Protein AF-A0A2V9G6E9-F1 (afdb_monomer_lite)

Secondary structure (DSSP, 8-state):
--HHHHHHHHHHHHHSTT-------HHHHTTTHHHHBSSPPEEETTEEE----STTS--B-TTGGGSTT-------HHHHHT-

Radius of gyration: 16.15 Å; chains: 1; bounding box: 34×26×52 Å

Foldseek 3Di:
DALLVLLVVLVVLVPDPPRDDRDDDVCVQVDDNVVFKPDGFDADPNDTDAPPDPDSNIDTDPCPCVDVPHDDDDDDPVNVVVD

Structure (mmCIF, N/CA/C/O backbone):
data_AF-A0A2V9G6E9-F1
#
_entry.id   AF-A0A2V9G6E9-F1
#
loop_
_atom_site.group_PDB
_atom_site.id
_atom_site.type_symbol
_atom_site.label_atom_id
_atom_site.label_alt_id
_atom_site.label_comp_id
_atom_site.label_asym_id
_atom_site.label_entity_id
_atom_site.label_seq_id
_atom_site.pdbx_PDB_ins_code
_atom_site.Cartn_x
_atom_site.Cartn_y
_atom_site.Cartn_z
_atom_site.occupancy
_atom_site.B_iso_or_equiv
_atom_site.auth_seq_id
_atom_site.auth_comp_id
_atom_site.auth_asym_id
_atom_site.auth_atom_id
_atom_site.pdbx_PDB_model_num
ATOM 1 N N . MET A 1 1 ? 8.292 -8.944 2.251 1.00 78.06 1 MET A N 1
ATOM 2 C CA . MET A 1 1 ? 7.829 -7.646 2.798 1.00 78.06 1 MET A CA 1
ATOM 3 C C . MET A 1 1 ? 6.308 -7.600 2.776 1.00 78.06 1 MET A C 1
ATOM 5 O O . MET A 1 1 ? 5.733 -8.377 2.030 1.00 78.06 1 MET A O 1
ATOM 9 N N . GLY A 1 2 ? 5.664 -6.762 3.594 1.00 94.00 2 GLY A N 1
ATOM 10 C CA . GLY A 1 2 ? 4.221 -6.508 3.491 1.00 94.00 2 GLY A CA 1
ATOM 11 C C . GLY A 1 2 ? 3.903 -5.411 2.463 1.00 94.00 2 GLY A C 1
ATOM 12 O O . GLY A 1 2 ? 4.818 -4.718 2.009 1.00 94.00 2 GLY A O 1
ATOM 13 N N . PRO A 1 3 ? 2.622 -5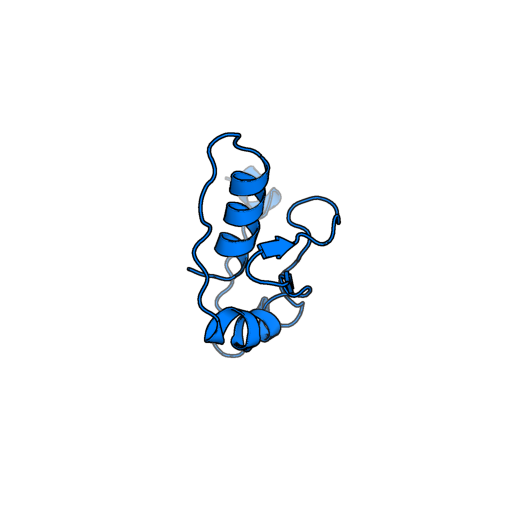.203 2.120 1.00 96.25 3 PRO A N 1
ATOM 14 C CA . PRO A 1 3 ? 2.232 -4.266 1.069 1.00 96.25 3 PRO A CA 1
ATOM 15 C C . PRO A 1 3 ? 2.563 -2.806 1.409 1.00 96.25 3 PRO A C 1
ATOM 17 O O . PRO A 1 3 ? 3.091 -2.086 0.567 1.00 96.25 3 PRO A O 1
ATOM 20 N N . VAL A 1 4 ? 2.350 -2.382 2.661 1.00 97.00 4 VAL A N 1
ATOM 21 C CA . VAL A 1 4 ? 2.699 -1.024 3.128 1.00 97.00 4 VAL A CA 1
ATOM 22 C C . VAL A 1 4 ? 4.202 -0.760 3.008 1.00 97.00 4 VAL A C 1
ATOM 24 O O . VAL A 1 4 ? 4.609 0.314 2.572 1.00 97.00 4 VAL A O 1
ATOM 27 N N . SER A 1 5 ? 5.036 -1.752 3.338 1.00 96.69 5 SER A N 1
ATOM 28 C CA . SER A 1 5 ? 6.493 -1.639 3.215 1.00 96.69 5 SER A CA 1
ATOM 29 C C . SER A 1 5 ? 6.929 -1.435 1.766 1.00 96.69 5 SER A C 1
ATOM 31 O O . SER A 1 5 ? 7.841 -0.654 1.525 1.00 96.69 5 SER A O 1
ATOM 33 N N . LEU A 1 6 ? 6.277 -2.096 0.802 1.00 96.44 6 LEU A N 1
ATOM 34 C CA . LEU A 1 6 ? 6.596 -1.916 -0.614 1.00 96.44 6 LEU A CA 1
ATOM 35 C C . LEU A 1 6 ? 6.229 -0.506 -1.105 1.00 96.44 6 LEU A C 1
ATOM 37 O O . LEU A 1 6 ? 7.033 0.123 -1.791 1.00 96.44 6 LEU A O 1
ATOM 41 N N . TRP A 1 7 ? 5.064 0.018 -0.715 1.00 97.31 7 TRP A N 1
ATOM 42 C CA . TRP A 1 7 ? 4.689 1.404 -1.014 1.00 97.31 7 TRP A CA 1
ATOM 43 C C . TRP A 1 7 ? 5.702 2.397 -0.429 1.00 97.31 7 TRP A C 1
ATOM 45 O O . TRP A 1 7 ? 6.219 3.247 -1.151 1.00 97.31 7 TRP A O 1
ATOM 55 N N . ALA A 1 8 ? 6.049 2.256 0.853 1.00 97.25 8 ALA A N 1
ATOM 56 C CA . ALA A 1 8 ? 7.000 3.145 1.520 1.00 97.25 8 ALA A CA 1
ATOM 57 C C . ALA A 1 8 ? 8.409 3.069 0.903 1.00 97.25 8 ALA A C 1
ATOM 59 O O . ALA A 1 8 ? 9.046 4.099 0.685 1.00 97.25 8 ALA A O 1
ATOM 60 N N . ALA A 1 9 ? 8.879 1.864 0.570 1.00 96.75 9 ALA A N 1
ATOM 61 C CA . ALA A 1 9 ? 10.158 1.671 -0.106 1.00 96.75 9 ALA A CA 1
ATOM 62 C C . ALA A 1 9 ? 10.155 2.293 -1.510 1.00 96.75 9 ALA A C 1
ATOM 64 O O . ALA A 1 9 ? 11.124 2.943 -1.882 1.00 96.75 9 ALA A O 1
ATOM 65 N N . THR A 1 10 ? 9.044 2.203 -2.248 1.00 96.38 10 THR A N 1
ATOM 66 C CA . THR A 1 10 ? 8.903 2.854 -3.561 1.00 96.38 10 THR A CA 1
ATOM 67 C C . THR A 1 10 ? 9.008 4.377 -3.445 1.00 96.38 10 THR A C 1
ATOM 69 O O . THR A 1 10 ? 9.740 4.992 -4.215 1.00 96.38 10 THR A O 1
ATOM 72 N N . HIS A 1 11 ? 8.358 4.992 -2.446 1.00 97.50 11 HIS A N 1
ATOM 73 C CA . HIS A 1 11 ? 8.532 6.425 -2.148 1.00 97.50 11 HIS A CA 1
ATOM 74 C C . HIS A 1 11 ? 9.997 6.774 -1.860 1.00 97.50 11 HIS A C 1
ATOM 76 O O . HIS A 1 11 ? 10.522 7.735 -2.418 1.00 97.50 11 HIS A O 1
ATOM 82 N N . LEU A 1 12 ? 10.678 5.976 -1.031 1.00 97.44 12 LEU A N 1
ATOM 83 C CA . LEU A 1 12 ? 12.096 6.178 -0.728 1.00 97.44 12 LEU A CA 1
ATOM 84 C C . LEU A 1 12 ? 12.970 6.059 -1.985 1.00 97.44 12 LEU A C 1
ATOM 86 O O . LEU A 1 12 ? 13.848 6.891 -2.201 1.00 97.44 12 LEU A O 1
ATOM 90 N N . MET A 1 13 ? 12.721 5.056 -2.828 1.00 97.06 13 MET A N 1
ATOM 91 C CA . MET A 1 13 ? 13.476 4.831 -4.062 1.00 97.06 13 MET A CA 1
ATOM 92 C C . MET A 1 13 ? 13.270 5.936 -5.092 1.00 97.06 13 MET A C 1
ATOM 94 O O . MET A 1 13 ? 14.218 6.305 -5.771 1.00 97.06 13 MET A O 1
ATOM 98 N N . LEU A 1 14 ? 12.070 6.506 -5.181 1.00 95.50 14 LEU A N 1
ATOM 99 C CA . LEU A 1 14 ? 11.816 7.655 -6.051 1.00 95.50 14 LEU A CA 1
ATOM 100 C C . LEU A 1 14 ? 12.425 8.956 -5.509 1.00 95.50 14 LEU A C 1
ATOM 102 O O . LEU A 1 14 ? 12.636 9.896 -6.271 1.00 95.50 14 LEU A O 1
ATOM 106 N N . HIS A 1 15 ? 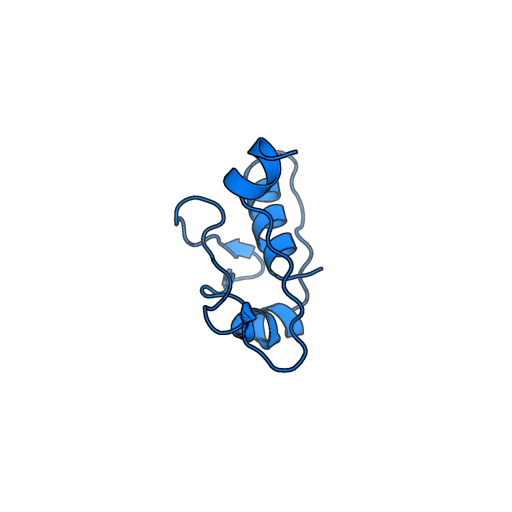12.709 9.022 -4.207 1.00 97.44 15 HIS A N 1
ATOM 107 C CA . HIS A 1 15 ? 13.330 10.184 -3.580 1.00 97.44 15 HIS A CA 1
ATOM 108 C C . HIS A 1 15 ? 14.861 10.187 -3.691 1.00 97.44 15 HIS A C 1
ATOM 110 O O . HIS A 1 15 ? 15.451 11.245 -3.918 1.00 97.44 15 HIS A O 1
ATOM 116 N N . ILE A 1 16 ? 15.521 9.040 -3.493 1.00 97.88 16 ILE A N 1
ATOM 117 C CA . ILE A 1 16 ? 16.986 9.007 -3.420 1.00 97.88 16 ILE A CA 1
ATOM 118 C C . ILE A 1 16 ? 17.630 8.934 -4.818 1.00 97.88 16 ILE A C 1
ATOM 120 O O . ILE A 1 16 ? 17.223 8.125 -5.650 1.00 97.88 16 ILE A O 1
ATOM 124 N N . PRO A 1 17 ? 18.688 9.721 -5.090 1.00 97.69 17 PRO A N 1
ATOM 125 C CA . PRO A 1 17 ? 19.263 9.836 -6.435 1.00 97.69 17 PRO A CA 1
ATOM 126 C C . PRO A 1 17 ? 20.053 8.600 -6.886 1.00 97.69 17 PRO A C 1
ATOM 128 O O . PRO A 1 17 ? 20.365 8.465 -8.064 1.00 97.69 17 PRO A O 1
ATOM 131 N N . ASN A 1 18 ? 20.417 7.717 -5.957 1.00 97.69 18 ASN A N 1
ATOM 132 C CA . ASN A 1 18 ? 21.208 6.513 -6.210 1.00 97.69 18 ASN A CA 1
ATOM 133 C C . ASN A 1 18 ? 20.389 5.218 -6.074 1.00 97.69 18 ASN A C 1
ATOM 135 O O . ASN A 1 18 ? 20.968 4.142 -5.913 1.00 97.69 18 ASN A O 1
ATOM 139 N N . ALA A 1 19 ? 19.057 5.310 -6.112 1.00 96.88 19 ALA A N 1
ATOM 140 C CA . ALA A 1 19 ? 18.198 4.139 -6.213 1.00 96.88 19 ALA A CA 1
ATOM 141 C C . ALA A 1 19 ? 18.498 3.379 -7.513 1.00 96.88 19 ALA A C 1
ATOM 143 O O . ALA A 1 19 ? 18.607 3.988 -8.574 1.00 96.88 19 ALA A O 1
ATOM 144 N N . MET A 1 20 ? 18.619 2.052 -7.437 1.00 96.75 20 MET A N 1
ATOM 145 C CA . MET A 1 20 ? 18.875 1.215 -8.619 1.00 96.75 20 MET A CA 1
ATOM 146 C C . MET A 1 20 ? 17.741 0.229 -8.888 1.00 96.75 20 MET A C 1
ATOM 148 O O . MET A 1 20 ? 17.212 0.184 -9.993 1.00 96.75 20 MET A O 1
ATOM 152 N N . ILE A 1 21 ? 17.384 -0.586 -7.892 1.00 96.75 21 ILE A N 1
ATOM 153 C CA . ILE A 1 21 ? 16.404 -1.668 -8.026 1.00 96.75 21 ILE A CA 1
ATOM 154 C C . ILE A 1 21 ? 15.534 -1.696 -6.771 1.00 96.75 21 ILE A C 1
ATOM 156 O O 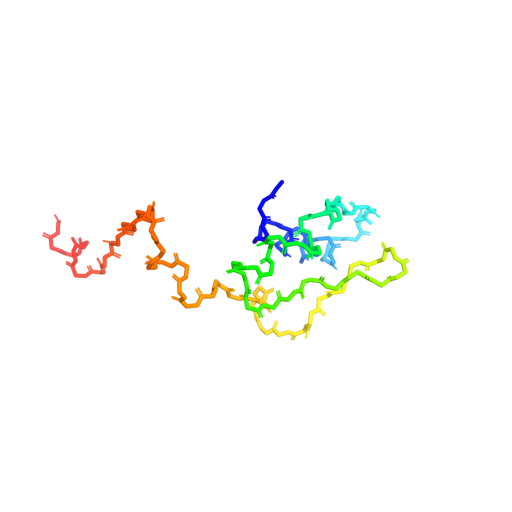. ILE A 1 21 ? 16.048 -1.638 -5.656 1.00 96.75 21 ILE A O 1
ATOM 160 N N . GLN A 1 22 ? 14.225 -1.843 -6.966 1.00 96.25 22 GLN A N 1
ATOM 161 C CA . GLN A 1 22 ? 13.254 -2.102 -5.908 1.00 96.25 22 GLN A CA 1
ATOM 162 C C . GLN A 1 22 ? 12.786 -3.557 -6.008 1.00 96.25 22 GLN A C 1
ATOM 164 O O . GLN A 1 22 ? 12.242 -3.979 -7.028 1.00 96.25 22 GLN A O 1
ATOM 169 N N . GLU A 1 23 ? 12.989 -4.331 -4.944 1.00 96.00 23 GLU A N 1
ATOM 170 C CA . GLU A 1 23 ? 12.534 -5.721 -4.879 1.00 96.00 23 GLU A CA 1
ATOM 171 C C . GLU A 1 23 ? 11.000 -5.798 -4.848 1.00 96.00 23 GLU A C 1
ATOM 173 O O . GLU A 1 23 ? 10.343 -5.067 -4.098 1.00 96.00 23 GLU A O 1
ATOM 178 N N . VAL A 1 24 ? 10.439 -6.730 -5.627 1.00 95.19 24 VAL A N 1
ATOM 179 C CA . VAL A 1 24 ? 9.011 -7.068 -5.650 1.00 95.19 24 VAL A CA 1
ATOM 180 C C . VAL A 1 24 ? 8.809 -8.581 -5.691 1.00 95.19 24 VAL A C 1
ATOM 182 O O . VAL A 1 24 ? 9.607 -9.316 -6.269 1.00 95.19 24 VAL A O 1
ATOM 185 N N . VAL A 1 25 ? 7.689 -9.051 -5.139 1.00 95.56 25 VAL A N 1
ATOM 186 C CA . VAL A 1 25 ? 7.233 -10.440 -5.282 1.00 95.56 25 VAL A CA 1
ATOM 187 C C . VAL A 1 25 ? 5.953 -10.428 -6.106 1.00 95.56 25 VAL A C 1
ATOM 189 O O . VAL A 1 25 ? 4.901 -10.032 -5.607 1.00 95.56 25 VAL A O 1
ATOM 192 N N . ARG A 1 26 ? 6.039 -10.860 -7.370 1.00 94.06 26 ARG A N 1
ATOM 193 C CA . ARG A 1 26 ? 4.931 -10.773 -8.339 1.00 94.06 26 ARG A CA 1
ATOM 194 C C . ARG A 1 26 ? 3.633 -11.392 -7.814 1.00 94.06 26 ARG A C 1
ATOM 196 O O . ARG A 1 26 ? 2.605 -10.734 -7.819 1.00 94.06 26 ARG A O 1
ATOM 203 N N . GLY A 1 27 ? 3.701 -12.605 -7.258 1.00 95.31 27 GLY A N 1
ATOM 204 C CA . GLY A 1 27 ? 2.523 -13.287 -6.703 1.00 95.31 27 GLY A CA 1
ATOM 205 C C . GLY A 1 27 ? 1.887 -12.591 -5.491 1.00 95.31 27 GLY A C 1
ATOM 206 O O . GLY A 1 27 ? 0.752 -12.900 -5.146 1.00 95.31 27 GLY A O 1
ATOM 207 N N . TYR A 1 28 ? 2.591 -11.663 -4.834 1.00 96.00 28 TYR A N 1
ATOM 208 C CA . TYR A 1 28 ? 2.022 -10.867 -3.743 1.00 96.00 28 TYR A CA 1
ATOM 209 C C . TYR A 1 28 ? 1.372 -9.592 -4.279 1.00 96.00 28 TYR A C 1
ATOM 211 O O . TYR A 1 28 ? 0.254 -9.283 -3.877 1.00 96.00 28 TYR A O 1
ATOM 219 N N . VAL A 1 29 ? 2.045 -8.903 -5.211 1.00 94.44 29 VAL A N 1
ATOM 220 C CA . VAL A 1 29 ? 1.552 -7.674 -5.860 1.00 94.44 29 VAL A CA 1
ATOM 221 C C . VAL A 1 29 ? 0.281 -7.941 -6.664 1.00 94.44 29 VAL A C 1
ATOM 223 O O . VAL A 1 29 ? -0.705 -7.231 -6.498 1.00 94.44 29 VAL A O 1
ATOM 226 N N . ASP A 1 30 ? 0.276 -9.007 -7.462 1.00 93.56 30 ASP A N 1
ATOM 227 C CA . ASP A 1 30 ? -0.889 -9.407 -8.261 1.00 93.56 30 ASP A CA 1
ATOM 228 C C . ASP A 1 30 ? -1.941 -10.155 -7.422 1.00 93.56 30 ASP A C 1
ATOM 230 O O . ASP A 1 30 ? -3.035 -10.449 -7.899 1.00 93.56 30 ASP A O 1
ATOM 234 N N . GLY A 1 31 ? -1.607 -10.488 -6.173 1.00 95.19 31 GLY A N 1
ATOM 235 C CA . GLY A 1 31 ? -2.414 -11.322 -5.291 1.00 95.19 31 GLY A CA 1
ATOM 236 C C . GLY A 1 31 ? -2.842 -10.591 -4.026 1.00 95.19 31 GLY A C 1
ATOM 237 O O . GLY A 1 31 ? -3.444 -9.518 -4.069 1.00 95.19 31 GLY A O 1
ATOM 238 N N . TRP A 1 32 ? -2.527 -11.204 -2.884 1.00 96.38 32 TRP A N 1
ATOM 239 C CA . TRP A 1 32 ? -3.127 -10.889 -1.584 1.00 96.38 32 TRP A CA 1
ATOM 240 C C . TRP A 1 32 ? -2.934 -9.445 -1.100 1.00 96.38 32 TRP A C 1
ATOM 242 O O . TRP A 1 32 ? -3.669 -8.993 -0.224 1.00 96.38 32 TRP A O 1
ATOM 252 N N . TYR A 1 33 ? -1.982 -8.686 -1.653 1.00 97.00 33 TYR A N 1
ATOM 253 C CA . TYR A 1 33 ? -1.860 -7.257 -1.350 1.00 97.00 33 TYR A CA 1
ATOM 254 C C . TYR A 1 33 ? -3.147 -6.490 -1.676 1.00 97.00 33 TYR A C 1
ATOM 256 O O . TYR A 1 33 ? -3.549 -5.611 -0.909 1.00 97.00 33 TYR A O 1
ATOM 264 N N . ASN A 1 34 ? -3.825 -6.871 -2.759 1.00 95.25 34 ASN A N 1
ATOM 265 C CA . ASN A 1 34 ? -5.069 -6.247 -3.206 1.00 95.25 34 ASN A CA 1
ATOM 266 C C . ASN A 1 34 ? -6.259 -6.607 -2.303 1.00 95.25 34 ASN A C 1
ATOM 268 O O . ASN A 1 34 ? -7.262 -5.895 -2.279 1.00 95.25 34 ASN A O 1
ATOM 272 N N . ASP A 1 35 ? -6.130 -7.659 -1.491 1.00 96.38 35 ASP A N 1
ATOM 273 C CA . ASP A 1 35 ? -7.141 -8.014 -0.500 1.00 96.38 35 ASP A CA 1
ATOM 274 C C . ASP A 1 35 ? -7.054 -7.127 0.743 1.00 96.38 35 ASP A C 1
ATOM 276 O O . ASP A 1 35 ? -8.029 -7.033 1.485 1.00 96.38 35 ASP A O 1
ATOM 280 N N . VAL A 1 36 ? -5.911 -6.489 1.014 1.00 97.00 36 VAL A N 1
ATOM 281 C CA . VAL A 1 36 ? -5.686 -5.713 2.248 1.00 97.00 36 VAL A CA 1
ATOM 282 C C . VAL A 1 36 ? -5.547 -4.211 2.023 1.00 97.00 36 VAL A C 1
ATOM 284 O O . VAL A 1 36 ? -5.832 -3.452 2.948 1.00 97.00 36 VAL A O 1
ATOM 287 N N . LEU A 1 37 ? -5.155 -3.762 0.828 1.00 97.44 37 LEU A N 1
ATOM 288 C CA . LEU A 1 37 ? -5.016 -2.344 0.487 1.00 97.44 37 LEU A CA 1
ATOM 289 C C . LEU A 1 37 ? -6.109 -1.848 -0.463 1.00 97.44 37 LEU A C 1
ATOM 291 O O . LEU A 1 37 ? -6.676 -2.616 -1.232 1.00 97.44 37 LEU A O 1
ATOM 295 N N . THR A 1 38 ? -6.419 -0.553 -0.398 1.00 97.38 38 THR A N 1
ATOM 296 C CA . THR A 1 38 ? -7.411 0.089 -1.276 1.00 97.38 38 THR A CA 1
ATOM 297 C C . THR A 1 38 ? -6.920 0.271 -2.704 1.00 97.38 38 THR A C 1
ATOM 299 O O . THR A 1 38 ? -7.732 0.233 -3.625 1.00 97.38 38 THR A O 1
ATOM 302 N N . ASP A 1 39 ? -5.617 0.484 -2.887 1.00 95.81 39 ASP A N 1
ATOM 303 C CA . ASP A 1 39 ? -5.031 0.845 -4.171 1.00 95.81 39 ASP A CA 1
ATOM 304 C C . ASP A 1 39 ? -3.860 -0.095 -4.509 1.00 95.81 39 ASP A C 1
ATOM 306 O O . ASP A 1 39 ? -2.951 -0.271 -3.687 1.00 95.81 39 ASP A O 1
ATOM 310 N N . PRO A 1 40 ? -3.855 -0.706 -5.707 1.00 92.44 40 PRO A N 1
ATOM 311 C CA . PRO A 1 40 ? -2.761 -1.560 -6.145 1.00 92.44 40 PRO A CA 1
ATOM 312 C C . PRO A 1 40 ? -1.539 -0.722 -6.528 1.00 92.44 40 PRO A C 1
ATOM 314 O O . PRO A 1 40 ? -1.652 0.384 -7.064 1.00 92.44 40 PRO A O 1
ATOM 317 N N . LEU A 1 41 ? -0.354 -1.283 -6.304 1.00 92.50 41 LEU A N 1
ATOM 318 C CA . LEU A 1 41 ? 0.887 -0.722 -6.826 1.00 92.50 41 LEU A CA 1
ATOM 319 C C . LEU A 1 41 ? 1.063 -1.178 -8.277 1.00 92.50 41 LEU A C 1
ATOM 321 O O . LEU A 1 41 ? 0.955 -2.369 -8.567 1.00 92.50 41 LEU A O 1
ATOM 325 N N . THR A 1 42 ? 1.324 -0.245 -9.190 1.00 93.06 42 THR A N 1
ATOM 326 C CA . THR A 1 42 ? 1.411 -0.561 -10.622 1.00 93.06 42 THR A CA 1
ATOM 327 C C . THR A 1 42 ? 2.850 -0.883 -11.009 1.00 93.06 42 THR A C 1
ATOM 329 O O . THR A 1 42 ? 3.762 -0.122 -10.693 1.00 93.06 42 THR A O 1
ATOM 332 N N . ILE A 1 43 ? 3.045 -2.004 -11.709 1.00 94.31 43 ILE A N 1
ATOM 333 C CA . ILE A 1 43 ? 4.313 -2.359 -12.355 1.00 94.31 43 ILE A CA 1
ATOM 3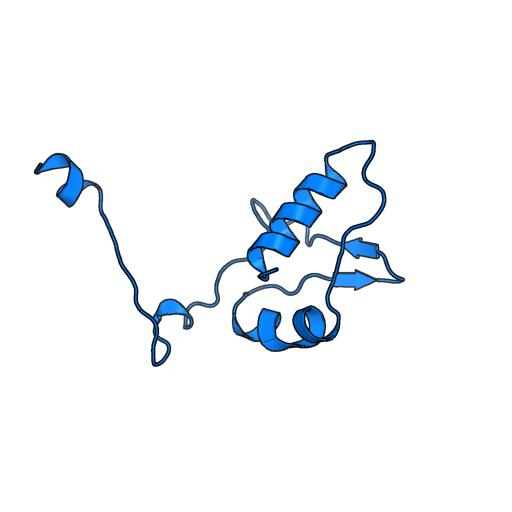34 C C . ILE A 1 43 ? 4.092 -2.333 -13.868 1.00 94.31 43 ILE A C 1
ATOM 336 O O . ILE A 1 43 ? 3.338 -3.150 -14.398 1.00 94.31 43 ILE A O 1
ATOM 340 N N . ARG A 1 44 ? 4.759 -1.414 -14.569 1.00 94.12 44 ARG A N 1
ATOM 341 C CA . ARG A 1 44 ? 4.697 -1.267 -16.029 1.00 94.12 44 ARG A CA 1
ATOM 342 C C . ARG A 1 44 ? 6.090 -1.446 -16.611 1.00 94.12 44 ARG A C 1
ATOM 344 O O . ARG A 1 44 ? 7.020 -0.772 -16.196 1.00 94.12 44 ARG A O 1
ATOM 351 N N . GLU A 1 45 ? 6.239 -2.395 -17.537 1.00 94.88 45 GLU A N 1
ATOM 352 C CA . GLU A 1 45 ? 7.515 -2.665 -18.230 1.00 94.88 45 GLU A CA 1
ATOM 353 C C . GLU A 1 45 ? 8.716 -2.863 -17.278 1.00 94.88 45 GLU A C 1
ATOM 355 O O . GLU A 1 45 ? 9.849 -2.508 -17.583 1.00 94.88 45 GLU A O 1
ATOM 360 N N . GLY A 1 46 ? 8.469 -3.452 -16.102 1.00 94.75 46 GLY A N 1
ATOM 361 C CA . GLY A 1 46 ? 9.497 -3.689 -15.082 1.00 94.75 46 GLY A CA 1
ATOM 362 C C . GLY A 1 46 ? 9.788 -2.500 -14.158 1.00 94.75 46 GLY A C 1
ATOM 363 O O . GLY A 1 46 ? 10.610 -2.644 -13.258 1.00 94.75 46 GLY A O 1
ATOM 364 N N . ALA A 1 47 ? 9.102 -1.367 -14.323 1.00 94.50 47 ALA A N 1
ATOM 365 C CA . ALA A 1 47 ? 9.205 -0.195 -13.460 1.00 94.50 47 ALA A CA 1
ATOM 366 C C . ALA A 1 47 ? 7.983 -0.052 -12.541 1.00 94.50 47 ALA A C 1
ATOM 368 O O . ALA A 1 47 ? 6.856 -0.361 -12.928 1.00 94.50 47 ALA A O 1
ATOM 369 N N . LEU A 1 48 ? 8.213 0.425 -11.318 1.00 94.19 48 LEU A N 1
ATOM 370 C CA . LEU A 1 48 ? 7.163 0.727 -10.346 1.00 94.19 48 LEU A CA 1
ATOM 371 C C . LEU A 1 48 ? 6.643 2.156 -10.514 1.00 94.19 48 LEU A C 1
ATOM 373 O O . LEU A 1 48 ? 7.429 3.093 -10.631 1.00 94.19 48 LEU A O 1
ATOM 377 N N . GLU A 1 49 ? 5.324 2.319 -10.449 1.00 93.31 49 GLU A N 1
ATOM 378 C CA . GLU A 1 49 ? 4.635 3.606 -10.562 1.00 93.31 49 GLU A CA 1
ATOM 379 C C . GLU A 1 49 ? 3.782 3.874 -9.309 1.00 93.31 49 GLU A C 1
ATOM 381 O O . GLU A 1 49 ? 2.999 3.024 -8.872 1.00 93.31 49 GLU A O 1
ATOM 386 N N . LEU A 1 50 ? 3.907 5.081 -8.741 1.00 95.06 50 LEU A N 1
ATOM 387 C CA . LEU A 1 50 ? 2.996 5.587 -7.709 1.00 95.06 50 LEU A CA 1
ATOM 388 C C . LEU A 1 50 ? 1.822 6.331 -8.353 1.00 95.06 50 LEU A C 1
ATOM 390 O O . LEU A 1 50 ? 1.977 7.020 -9.356 1.00 95.06 50 LEU A O 1
ATOM 394 N N . ASN A 1 51 ? 0.650 6.260 -7.724 1.00 94.06 51 ASN A N 1
ATOM 395 C CA . ASN A 1 51 ? -0.588 6.849 -8.248 1.00 94.06 51 ASN A CA 1
ATOM 396 C C . ASN A 1 51 ? -0.721 8.378 -8.059 1.00 94.06 51 ASN A C 1
ATOM 398 O O . ASN A 1 51 ? -1.754 8.944 -8.414 1.00 94.06 51 ASN A O 1
ATOM 402 N N . GLY A 1 52 ? 0.275 9.041 -7.463 1.00 94.06 52 GLY A N 1
ATOM 403 C CA . GLY A 1 52 ? 0.289 10.492 -7.235 1.00 94.06 52 GLY A CA 1
ATOM 404 C C . GLY A 1 52 ? -0.680 11.009 -6.162 1.00 94.06 52 GLY A C 1
ATOM 405 O O . GLY A 1 52 ? -0.810 12.223 -6.001 1.00 94.06 52 GLY A O 1
ATOM 406 N N . ARG A 1 53 ? -1.370 10.134 -5.419 1.00 96.50 53 ARG A N 1
ATOM 407 C CA . ARG A 1 53 ? -2.245 10.554 -4.314 1.00 96.50 53 ARG A CA 1
ATOM 408 C C . ARG A 1 53 ? -1.424 11.014 -3.097 1.00 96.50 53 ARG A C 1
ATOM 410 O O . ARG A 1 53 ? -0.317 10.518 -2.896 1.00 96.50 53 ARG A O 1
ATOM 417 N N . PRO A 1 54 ? -1.958 11.922 -2.255 1.00 97.50 54 PRO A N 1
ATOM 418 C CA . PRO A 1 54 ? -1.257 12.397 -1.063 1.00 97.50 54 PRO A CA 1
ATOM 419 C C . PRO A 1 54 ? -0.863 11.285 -0.081 1.00 97.50 54 PRO A C 1
ATOM 421 O O . PRO A 1 54 ? -1.540 10.261 0.043 1.00 97.50 54 PRO A O 1
ATOM 424 N N . GLY A 1 55 ? 0.201 11.536 0.685 1.00 96.62 55 GLY A N 1
ATOM 425 C CA . GLY A 1 55 ? 0.712 10.595 1.680 1.00 96.62 55 GLY A CA 1
ATOM 426 C C . GLY A 1 55 ? 1.282 9.337 1.028 1.00 96.62 55 GLY A C 1
ATOM 427 O O . GLY A 1 55 ? 1.990 9.416 0.028 1.00 96.62 55 GLY A O 1
ATOM 428 N N . LEU A 1 56 ? 0.970 8.167 1.594 1.00 96.88 56 LEU A N 1
ATOM 429 C CA . LEU A 1 56 ? 1.439 6.897 1.039 1.00 96.88 56 LEU A CA 1
ATOM 430 C C . LEU A 1 56 ? 0.799 6.591 -0.324 1.00 96.88 56 LEU A C 1
ATOM 432 O O . LEU A 1 56 ? 1.417 5.912 -1.132 1.00 96.88 56 LEU A O 1
ATOM 436 N N . GLY A 1 57 ? -0.404 7.107 -0.591 1.00 96.56 57 GLY A N 1
ATOM 437 C CA . GLY A 1 57 ? -1.158 6.853 -1.821 1.00 96.56 57 GLY A CA 1
ATOM 438 C C . GLY A 1 57 ? -2.087 5.633 -1.771 1.00 96.56 57 GLY A C 1
ATOM 439 O O . GLY A 1 57 ? -2.738 5.324 -2.763 1.00 96.56 57 GLY A O 1
ATOM 440 N N . THR A 1 58 ? -2.196 4.976 -0.616 1.00 97.44 58 THR A N 1
ATOM 441 C CA . THR A 1 58 ? -3.085 3.832 -0.356 1.00 97.44 58 THR A CA 1
ATOM 442 C C . THR A 1 58 ? -3.527 3.832 1.111 1.00 97.44 58 THR A C 1
ATOM 444 O O . THR A 1 58 ? -2.891 4.469 1.953 1.00 97.44 58 THR A O 1
ATOM 447 N N . ALA A 1 59 ? -4.574 3.076 1.437 1.00 97.88 59 ALA A N 1
ATOM 448 C CA . ALA A 1 59 ? -5.010 2.798 2.803 1.00 97.88 59 ALA A CA 1
ATOM 449 C C . ALA A 1 59 ? -5.254 1.295 3.012 1.00 97.88 59 ALA A C 1
ATOM 451 O O . ALA A 1 59 ? -5.320 0.534 2.046 1.00 97.88 59 ALA A O 1
ATOM 452 N N . LEU A 1 60 ? -5.401 0.863 4.269 1.00 97.81 60 LEU A N 1
ATOM 453 C CA . LEU A 1 60 ? -5.992 -0.447 4.560 1.00 97.81 60 LEU A CA 1
ATOM 454 C C . LEU A 1 60 ? -7.448 -0.460 4.078 1.00 97.81 60 LEU A C 1
ATOM 456 O O . LEU A 1 60 ? -8.161 0.535 4.237 1.00 97.81 60 LEU A O 1
ATOM 460 N N . ARG A 1 61 ? -7.914 -1.584 3.523 1.00 97.50 61 ARG A N 1
ATOM 461 C CA . ARG A 1 61 ? -9.342 -1.745 3.215 1.00 97.50 61 ARG A CA 1
ATOM 462 C C . ARG A 1 61 ? -10.161 -1.697 4.518 1.00 97.50 61 ARG A C 1
ATOM 464 O O . ARG A 1 61 ? -9.702 -2.236 5.529 1.00 97.50 61 ARG A O 1
ATOM 471 N N . PRO A 1 62 ? -11.371 -1.101 4.518 1.00 96.44 62 PRO A N 1
ATOM 472 C CA . PRO A 1 62 ? -12.135 -0.866 5.748 1.00 96.44 62 PRO A CA 1
ATOM 473 C C . PRO A 1 62 ? -12.467 -2.132 6.546 1.00 96.44 62 PRO A C 1
ATOM 475 O O . PRO A 1 62 ? -12.587 -2.082 7.765 1.00 96.44 62 PRO A O 1
ATOM 478 N N . ASP A 1 63 ? -12.604 -3.274 5.872 1.00 96.81 63 ASP A N 1
ATOM 479 C CA . ASP A 1 63 ? -12.954 -4.545 6.502 1.00 96.81 63 ASP A CA 1
ATOM 480 C C . ASP A 1 63 ? -11.777 -5.232 7.206 1.00 96.81 63 ASP A C 1
ATOM 482 O O . ASP A 1 63 ? -12.011 -6.108 8.033 1.00 96.81 63 ASP A O 1
ATOM 486 N N . VAL A 1 64 ? -10.526 -4.846 6.918 1.00 97.00 64 VAL A N 1
ATOM 487 C CA . VAL A 1 64 ? -9.320 -5.547 7.406 1.00 97.00 64 VAL A CA 1
ATOM 488 C C . VAL A 1 64 ? -9.297 -5.650 8.929 1.00 97.00 64 VAL A C 1
ATOM 490 O O . VAL A 1 64 ? -9.003 -6.718 9.463 1.00 97.00 64 VAL A O 1
ATOM 493 N N . ILE A 1 65 ? -9.659 -4.570 9.622 1.00 95.81 65 ILE A N 1
ATOM 494 C CA . ILE A 1 65 ? -9.667 -4.513 11.091 1.00 95.81 65 ILE A CA 1
ATOM 495 C C . ILE A 1 65 ? -10.761 -5.385 11.727 1.00 95.81 65 ILE A C 1
ATOM 497 O O . ILE A 1 65 ? -10.674 -5.696 12.908 1.00 95.81 65 ILE A O 1
ATOM 501 N N . GLY A 1 66 ? -11.782 -5.779 10.958 1.00 96.31 66 GLY A N 1
ATOM 502 C CA . GLY A 1 66 ? -12.909 -6.593 11.420 1.00 96.31 66 GLY A CA 1
ATOM 503 C C . GLY A 1 66 ? -12.854 -8.058 10.979 1.00 96.31 66 GLY A C 1
ATOM 504 O O . GLY A 1 66 ? -13.816 -8.792 11.201 1.00 96.31 66 GLY A O 1
ATOM 505 N N . ARG A 1 67 ? -11.776 -8.499 10.317 1.00 97.38 67 ARG A N 1
ATOM 506 C CA . ARG A 1 67 ? -11.672 -9.874 9.804 1.00 97.38 67 ARG A CA 1
ATOM 507 C C . ARG A 1 67 ? -11.566 -10.904 10.933 1.00 97.38 67 ARG A C 1
ATOM 509 O O . ARG A 1 67 ? -10.971 -10.612 11.972 1.00 97.38 67 ARG A O 1
ATOM 516 N N . PRO A 1 68 ? -12.062 -12.140 10.725 1.00 98.00 68 PRO A N 1
ATOM 517 C CA . PRO A 1 68 ? -11.842 -13.231 11.668 1.00 98.00 68 PRO A CA 1
ATOM 518 C C . PRO A 1 68 ? -10.351 -13.398 11.989 1.00 98.00 68 PRO A C 1
ATOM 520 O O . PRO A 1 68 ? -9.527 -13.522 11.084 1.00 98.00 68 PRO A O 1
ATOM 523 N N . GLY A 1 69 ? -10.012 -13.388 13.279 1.00 96.00 69 GLY A N 1
ATOM 524 C CA . GLY A 1 69 ? -8.629 -13.493 13.755 1.00 96.00 69 GLY A CA 1
ATOM 525 C C . GLY A 1 69 ? -7.852 -12.172 13.821 1.00 96.00 69 GLY A C 1
ATOM 526 O O . GLY A 1 69 ? -6.699 -12.192 14.244 1.00 96.00 69 GLY A O 1
ATOM 527 N N . ALA A 1 70 ? -8.447 -11.033 13.451 1.00 96.94 70 ALA A N 1
ATOM 528 C CA . ALA A 1 70 ? -7.829 -9.730 13.676 1.00 96.94 70 ALA A CA 1
ATOM 529 C C . ALA A 1 70 ? -7.797 -9.396 15.177 1.00 96.94 70 ALA A C 1
ATOM 531 O O . ALA A 1 70 ? -8.807 -9.500 15.875 1.00 96.94 70 ALA A O 1
ATOM 532 N N . HIS A 1 71 ? -6.633 -8.969 15.663 1.00 97.50 71 HIS A N 1
ATOM 533 C CA . HIS A 1 71 ? -6.461 -8.387 16.989 1.00 97.50 71 HIS A CA 1
ATOM 534 C C . HIS A 1 71 ? -6.106 -6.910 16.823 1.00 97.50 71 HIS A C 1
ATOM 536 O O . HIS A 1 71 ? -5.193 -6.578 16.065 1.00 97.50 71 HIS A O 1
ATOM 542 N N . VAL A 1 72 ? -6.858 -6.031 17.484 1.00 96.56 72 VAL A N 1
ATOM 543 C CA . VAL A 1 72 ? -6.723 -4.579 17.356 1.00 96.56 72 VAL A CA 1
ATOM 544 C C . VAL A 1 72 ? -6.587 -3.979 18.745 1.00 96.56 72 VAL A C 1
ATOM 546 O O . VAL A 1 72 ? -7.528 -4.031 19.534 1.00 96.56 72 VAL A O 1
ATOM 549 N N . ASP A 1 73 ? -5.436 -3.364 18.998 1.00 95.94 73 ASP A N 1
ATOM 550 C CA . ASP A 1 73 ? -5.186 -2.563 20.191 1.00 95.94 73 ASP A CA 1
ATOM 551 C C . ASP A 1 73 ? -5.267 -1.079 19.837 1.00 95.94 73 ASP A C 1
ATOM 553 O O . ASP A 1 73 ? -4.664 -0.619 18.864 1.00 95.94 73 ASP A O 1
ATOM 557 N N . MET A 1 74 ? -6.007 -0.310 20.634 1.00 95.00 74 MET A N 1
ATOM 558 C CA . MET A 1 74 ? -6.174 1.127 20.433 1.00 95.00 74 MET A CA 1
ATOM 559 C C . MET A 1 74 ? -5.846 1.878 21.719 1.00 95.00 74 MET A C 1
ATOM 561 O O . MET A 1 74 ? -6.383 1.579 22.783 1.00 95.00 74 MET A O 1
ATOM 565 N N . THR A 1 75 ? -4.976 2.879 21.595 1.00 95.38 75 THR A N 1
ATOM 566 C CA . THR A 1 75 ? -4.721 3.876 22.638 1.00 95.38 75 THR A CA 1
ATOM 567 C C . THR A 1 75 ? -5.202 5.233 22.145 1.00 95.38 75 THR A C 1
ATOM 569 O O . THR A 1 75 ? -4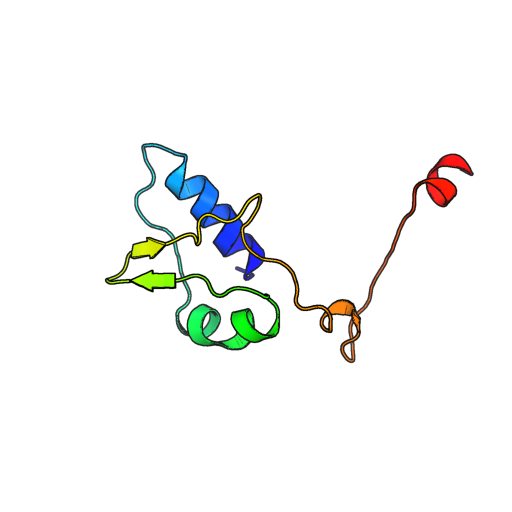.907 5.625 21.017 1.00 95.38 75 THR A O 1
ATOM 572 N N . THR A 1 76 ? -5.938 5.945 22.989 1.00 95.44 76 THR A N 1
ATOM 573 C CA . THR A 1 76 ? -6.502 7.270 22.705 1.00 95.44 76 THR A CA 1
ATOM 574 C C . THR A 1 76 ? -5.894 8.325 23.621 1.00 95.44 76 THR A C 1
ATOM 576 O O . THR A 1 76 ? -5.345 8.011 24.677 1.00 95.44 76 THR A O 1
ATOM 579 N N . GLU A 1 77 ? -5.993 9.589 23.218 1.00 94.69 77 GLU A N 1
ATOM 580 C CA . GLU A 1 77 ? -5.462 10.718 23.984 1.00 94.69 77 GLU A CA 1
ATOM 581 C C . GLU A 1 77 ? -6.024 10.778 25.415 1.00 94.69 77 GLU A C 1
ATOM 583 O O . GLU A 1 77 ? -5.252 10.942 26.359 1.00 94.69 77 GLU A O 1
ATOM 588 N N . ASP A 1 78 ? -7.330 10.562 25.593 1.00 93.38 78 ASP A N 1
ATOM 589 C CA . ASP A 1 78 ? -7.985 10.580 26.909 1.00 93.38 78 ASP A CA 1
ATOM 590 C C . ASP A 1 78 ? -7.388 9.538 27.866 1.00 93.38 78 ASP A C 1
ATOM 592 O O . ASP A 1 78 ? -7.114 9.840 29.027 1.00 93.38 78 ASP A O 1
ATOM 596 N N . GLN A 1 79 ? -7.107 8.330 27.363 1.00 89.31 79 GLN A N 1
ATOM 597 C CA . GLN A 1 79 ? -6.501 7.236 28.136 1.00 89.31 79 GLN A CA 1
ATOM 598 C C . GLN A 1 79 ? -5.048 7.522 28.536 1.00 89.31 79 GLN A C 1
ATOM 600 O O . GLN A 1 79 ? -4.561 6.980 29.530 1.00 89.31 79 GLN A O 1
ATOM 605 N N . VAL A 1 80 ? -4.342 8.339 27.749 1.00 90.12 80 VAL A N 1
ATOM 606 C CA . VAL A 1 80 ? -2.966 8.761 28.042 1.00 90.12 80 VAL A CA 1
ATOM 607 C C . VAL A 1 80 ? -2.961 9.918 29.038 1.00 90.12 80 VAL A C 1
ATOM 609 O O . VAL A 1 80 ? -2.147 9.910 29.952 1.00 90.12 80 VAL A O 1
ATOM 612 N N . ARG A 1 81 ? -3.876 10.887 28.904 1.00 82.81 81 ARG A N 1
ATOM 613 C CA . ARG A 1 81 ? -3.973 12.058 29.795 1.00 82.81 81 ARG A CA 1
ATOM 614 C C . ARG A 1 81 ? -4.471 11.724 31.202 1.00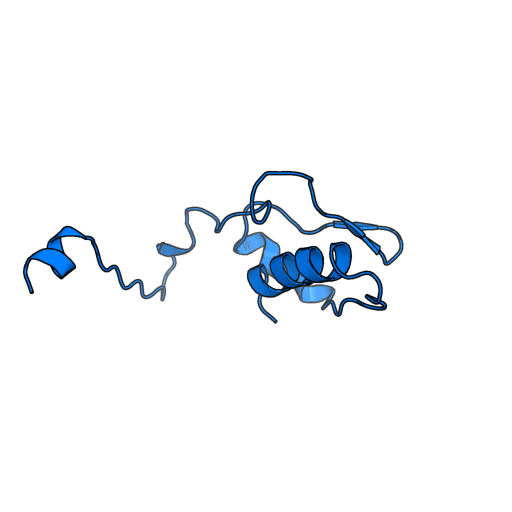 82.81 81 ARG A C 1
ATOM 616 O O . ARG A 1 81 ? -4.226 12.500 32.119 1.00 82.81 81 ARG A O 1
ATOM 623 N N . SER A 1 82 ? -5.176 10.606 31.371 1.00 73.62 82 SER A N 1
ATOM 624 C CA . SER A 1 82 ? -5.658 10.120 32.669 1.00 73.62 82 SER A CA 1
ATOM 625 C C . SER A 1 82 ? -4.643 9.263 33.445 1.00 73.62 82 SER A C 1
ATOM 627 O O . SER A 1 82 ? -5.006 8.711 34.484 1.00 73.62 82 SER A O 1
ATOM 629 N N . ARG A 1 83 ? -3.423 9.080 32.925 1.00 58.94 83 ARG A N 1
ATOM 630 C CA . ARG A 1 83 ? -2.302 8.393 33.591 1.00 58.94 83 ARG A CA 1
ATOM 631 C C . ARG A 1 83 ? -1.306 9.402 34.144 1.00 58.94 83 ARG A C 1
ATOM 633 O O . ARG A 1 83 ? -0.717 9.079 35.197 1.00 58.94 83 ARG A O 1
#

Sequence (83 aa):
MGPVSLWAATHLMLHIPNAMIQEVVRGYVDGWYNDVLTDPLTIREGALELNGRPGLGTALRPDVIGRPGAHVDMTTEDQVRSR

pLDDT: mean 94.75, std 5.46, range [58.94, 98.0]